Protein AF-A0AAQ3TLQ9-F1 (afdb_monomer_lite)

Structure (mmCIF, N/CA/C/O backbone):
data_AF-A0AAQ3TLQ9-F1
#
_entry.id   AF-A0AAQ3TLQ9-F1
#
loop_
_atom_site.group_PDB
_atom_site.id
_atom_site.type_symbol
_atom_site.label_atom_id
_atom_site.label_alt_id
_atom_site.label_comp_id
_atom_site.label_asym_id
_atom_site.label_entity_id
_atom_site.label_seq_id
_atom_site.pdbx_PDB_ins_code
_atom_site.Cartn_x
_atom_site.Cartn_y
_atom_site.Cartn_z
_atom_site.occupancy
_atom_site.B_iso_or_equiv
_atom_site.auth_seq_id
_atom_site.auth_comp_id
_atom_site.auth_asym_id
_atom_site.auth_atom_id
_atom_site.pdbx_PDB_model_num
ATOM 1 N N . MET A 1 1 ? 25.728 -47.503 -16.239 1.00 56.81 1 MET A N 1
ATOM 2 C CA . MET A 1 1 ? 24.481 -46.850 -16.690 1.00 56.81 1 MET A CA 1
ATOM 3 C C . MET A 1 1 ? 24.543 -45.416 -16.211 1.00 56.81 1 MET A C 1
ATOM 5 O O . MET A 1 1 ? 24.644 -45.229 -15.009 1.00 56.81 1 MET A O 1
ATOM 9 N N . MET A 1 2 ? 24.589 -44.445 -17.122 1.00 70.19 2 MET A N 1
ATOM 10 C CA . MET A 1 2 ? 24.531 -43.025 -16.762 1.00 70.19 2 MET A CA 1
ATOM 11 C C . MET A 1 2 ? 23.139 -42.485 -17.089 1.00 70.19 2 MET A C 1
ATOM 13 O O . MET A 1 2 ? 22.546 -42.886 -18.095 1.00 70.19 2 MET A O 1
ATOM 17 N N . THR A 1 3 ? 22.637 -41.624 -16.214 1.00 77.94 3 THR A N 1
ATOM 18 C CA . THR A 1 3 ? 21.504 -40.728 -16.452 1.00 77.94 3 THR A CA 1
ATOM 19 C C . THR A 1 3 ? 22.034 -39.425 -17.019 1.00 77.94 3 THR A C 1
ATOM 21 O O . THR A 1 3 ? 23.041 -38.913 -16.530 1.00 77.94 3 THR A O 1
ATOM 24 N N . CYS A 1 4 ? 21.368 -38.889 -18.030 1.00 82.44 4 CYS A N 1
ATOM 25 C CA . CYS A 1 4 ? 21.666 -37.562 -18.536 1.00 82.44 4 CYS A CA 1
ATOM 26 C C . CYS A 1 4 ? 21.271 -36.513 -17.491 1.00 82.44 4 CYS A C 1
ATOM 28 O O . CYS A 1 4 ? 20.144 -36.535 -17.003 1.00 82.44 4 CYS A O 1
ATOM 30 N N . GLU A 1 5 ? 22.176 -35.598 -17.145 1.00 80.38 5 GLU A N 1
ATOM 31 C CA . GLU A 1 5 ? 21.879 -34.531 -16.177 1.00 80.38 5 GLU A CA 1
ATOM 32 C C . GLU A 1 5 ? 20.994 -33.428 -16.776 1.00 80.38 5 GLU A C 1
ATOM 34 O O . GLU A 1 5 ? 20.333 -32.713 -16.031 1.00 80.38 5 GLU A O 1
ATOM 39 N N . GLU A 1 6 ? 20.951 -33.313 -18.107 1.00 78.56 6 GLU A N 1
ATOM 40 C CA . GLU A 1 6 ? 20.125 -32.322 -18.808 1.00 78.56 6 GLU A CA 1
ATOM 41 C C . GLU A 1 6 ? 18.659 -32.764 -18.887 1.00 78.56 6 GLU A C 1
ATOM 43 O O . GLU A 1 6 ? 17.783 -32.057 -18.397 1.00 78.56 6 GLU A O 1
ATOM 48 N N . CYS A 1 7 ? 18.389 -3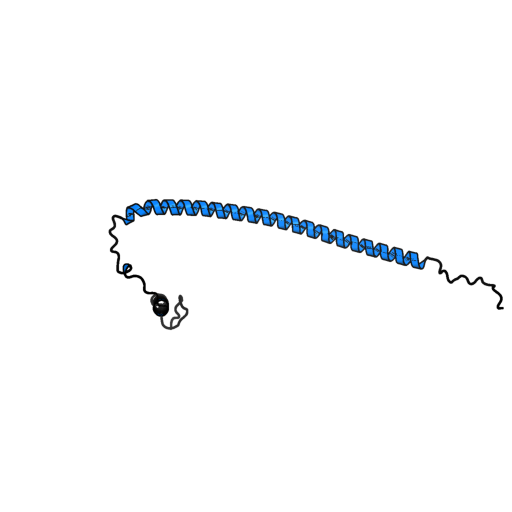3.964 -19.419 1.00 83.44 7 CYS A N 1
ATOM 49 C CA . CYS A 1 7 ? 17.013 -34.438 -19.623 1.00 83.44 7 CYS A CA 1
ATOM 50 C C . CYS A 1 7 ? 16.535 -35.512 -18.627 1.00 83.44 7 CYS A C 1
ATOM 52 O O . CYS A 1 7 ? 15.379 -35.926 -18.683 1.00 83.44 7 CYS A O 1
ATOM 54 N N . GLY A 1 8 ? 17.400 -36.006 -17.736 1.00 80.44 8 GLY A N 1
ATOM 55 C CA . GLY A 1 8 ? 17.059 -37.018 -16.724 1.00 80.44 8 GLY A CA 1
ATOM 56 C C . GLY A 1 8 ? 16.916 -38.457 -17.243 1.00 80.44 8 GLY A C 1
ATOM 57 O O . GLY A 1 8 ? 16.690 -39.376 -16.456 1.00 80.44 8 GLY A O 1
ATOM 58 N N . GLU A 1 9 ? 17.062 -38.683 -18.550 1.00 81.06 9 GLU A N 1
ATOM 59 C CA . GLU A 1 9 ? 16.861 -39.990 -19.185 1.00 81.06 9 GLU A CA 1
ATOM 60 C C . GLU A 1 9 ? 18.096 -40.899 -19.080 1.00 81.06 9 GLU A C 1
ATOM 62 O O . GLU A 1 9 ? 19.248 -40.459 -19.125 1.00 81.06 9 GLU A O 1
ATOM 67 N N . TYR A 1 10 ? 17.863 -42.209 -18.978 1.00 80.25 10 TYR A N 1
ATOM 68 C CA . TYR A 1 10 ? 18.932 -43.207 -18.902 1.00 80.25 10 TYR A CA 1
ATOM 69 C C . TYR A 1 10 ? 19.528 -43.533 -20.281 1.00 80.25 10 TYR A C 1
ATOM 71 O O . TYR A 1 10 ? 18.825 -43.633 -21.284 1.00 80.25 10 TYR A O 1
ATOM 79 N N . GLY A 1 11 ? 20.837 -43.805 -20.315 1.00 79.25 11 GLY A N 1
ATOM 80 C CA . GLY A 1 11 ? 21.501 -44.433 -21.467 1.00 79.25 11 GLY A CA 1
ATOM 81 C C . GLY A 1 11 ? 22.344 -43.506 -22.344 1.00 79.25 11 GLY A C 1
ATOM 82 O O . GLY A 1 11 ? 22.922 -43.978 -23.321 1.00 79.25 11 GLY A O 1
ATOM 83 N N . HIS A 1 12 ? 22.474 -42.227 -21.991 1.00 81.00 12 HIS A N 1
ATOM 84 C CA . HIS A 1 12 ? 23.362 -41.274 -22.660 1.00 81.00 12 HIS A CA 1
ATOM 85 C C . HIS A 1 12 ? 23.914 -40.237 -21.665 1.00 81.00 12 HIS A C 1
ATOM 87 O O . HIS A 1 12 ? 23.397 -40.094 -20.560 1.00 81.00 12 HIS A O 1
ATOM 93 N N . SER A 1 13 ? 24.996 -39.554 -22.038 1.00 80.38 13 SER A N 1
ATOM 94 C CA . SER A 1 13 ? 25.588 -38.448 -21.272 1.00 80.38 13 SER A CA 1
ATOM 95 C C . SER A 1 13 ? 25.039 -37.100 -21.745 1.00 80.38 13 SER A C 1
ATOM 97 O O . SER A 1 13 ? 24.517 -37.014 -22.855 1.00 80.38 13 SER A O 1
ATOM 99 N N . SER A 1 14 ? 25.203 -36.044 -20.944 1.00 74.44 14 SER A N 1
ATOM 100 C CA . SER A 1 14 ? 24.775 -34.673 -21.274 1.00 74.44 14 SER A CA 1
ATOM 101 C C . SER A 1 14 ? 25.308 -34.194 -22.635 1.00 74.44 14 SER A C 1
ATOM 103 O O . SER A 1 14 ? 24.541 -33.758 -23.477 1.00 74.44 14 SER A O 1
ATOM 105 N N . GLU A 1 15 ? 26.579 -34.467 -22.958 1.00 74.75 15 GLU A N 1
ATOM 106 C CA . GLU A 1 15 ? 27.172 -34.133 -24.272 1.00 74.75 15 GLU A CA 1
ATOM 107 C C . GLU A 1 15 ? 26.504 -34.811 -25.485 1.00 74.75 15 GLU A C 1
ATOM 109 O O . GLU A 1 15 ? 26.748 -34.430 -26.629 1.00 74.75 15 GLU A O 1
ATOM 114 N N . ARG A 1 16 ? 25.711 -35.865 -25.266 1.00 72.25 16 ARG A N 1
ATOM 115 C CA . ARG A 1 16 ? 24.959 -36.574 -26.313 1.00 72.25 16 ARG A CA 1
ATOM 116 C C . ARG A 1 16 ? 23.463 -36.586 -26.01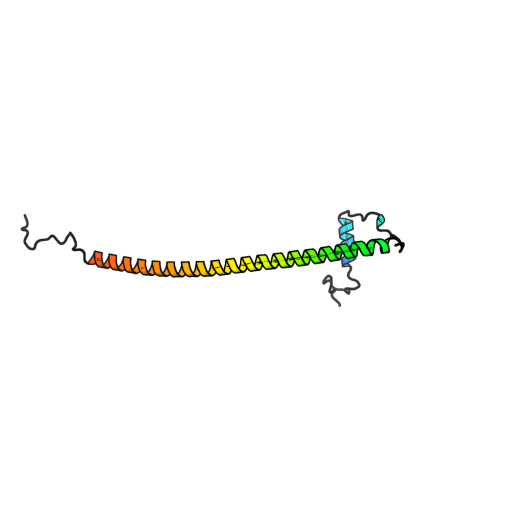5 1.00 72.25 16 ARG A C 1
ATOM 118 O O . ARG A 1 16 ? 22.766 -37.504 -26.453 1.00 72.25 16 ARG A O 1
ATOM 125 N N . CYS A 1 17 ? 22.982 -35.605 -25.253 1.00 78.56 17 CYS A N 1
ATOM 126 C CA . CYS A 1 17 ? 21.569 -35.448 -24.961 1.00 78.56 17 CYS A CA 1
ATOM 127 C C . CYS A 1 17 ? 20.792 -35.210 -26.265 1.00 78.56 17 CYS A C 1
ATOM 129 O O . CYS A 1 17 ? 21.046 -34.234 -26.969 1.00 78.56 17 CYS A O 1
ATOM 131 N N . PRO A 1 18 ? 19.835 -36.079 -26.638 1.00 76.12 18 PRO A N 1
ATOM 132 C CA . PRO A 1 18 ? 19.059 -35.904 -27.858 1.00 76.12 18 PRO A CA 1
ATOM 133 C C . PRO A 1 18 ? 17.954 -34.847 -27.694 1.00 76.12 18 PRO A C 1
ATOM 135 O O . PRO A 1 18 ? 17.068 -34.769 -28.539 1.00 76.12 18 PRO A O 1
ATOM 138 N N . GLU A 1 19 ? 17.947 -34.068 -26.611 1.00 75.62 19 GLU A N 1
ATOM 139 C CA . GLU A 1 19 ? 16.908 -33.083 -26.306 1.00 75.62 19 GLU A CA 1
ATOM 140 C C . GLU A 1 19 ? 16.825 -31.972 -27.359 1.00 75.62 19 GLU A C 1
ATOM 142 O O . GLU A 1 19 ? 15.728 -31.671 -27.824 1.00 75.62 19 GLU A O 1
ATOM 147 N N . GLU A 1 20 ? 17.958 -31.468 -27.860 1.00 66.06 20 GLU A N 1
ATOM 148 C CA . GLU A 1 20 ? 17.968 -30.532 -28.997 1.00 66.06 20 GLU A CA 1
ATOM 149 C C . GLU A 1 20 ? 17.376 -31.164 -30.266 1.00 66.06 20 GLU A C 1
ATOM 151 O O . GLU A 1 20 ? 16.595 -30.536 -30.984 1.00 66.06 20 GLU A O 1
ATOM 156 N N . ALA A 1 21 ? 17.677 -32.441 -30.527 1.00 68.12 21 ALA A N 1
ATOM 157 C CA . ALA A 1 21 ? 17.099 -33.168 -31.656 1.00 68.12 21 ALA A CA 1
ATOM 158 C C . ALA A 1 21 ? 15.584 -33.386 -31.482 1.00 68.12 21 ALA A C 1
ATOM 160 O O . ALA A 1 21 ? 14.835 -33.275 -32.453 1.00 68.12 21 ALA A O 1
ATOM 161 N N . LYS A 1 22 ? 15.114 -33.637 -30.252 1.00 70.56 22 LYS A N 1
ATOM 162 C CA . LYS A 1 22 ? 13.686 -33.741 -29.911 1.00 70.56 22 LYS A CA 1
ATOM 163 C C . LYS A 1 22 ? 12.970 -32.395 -30.044 1.00 70.56 22 LYS A C 1
ATOM 165 O O . LYS A 1 22 ? 11.854 -32.367 -30.556 1.00 70.56 22 LYS A O 1
ATOM 170 N N . ALA A 1 23 ? 13.601 -31.291 -29.642 1.00 68.19 23 ALA A N 1
ATOM 171 C CA . ALA A 1 23 ? 13.054 -29.942 -29.786 1.00 68.19 23 ALA A CA 1
ATOM 172 C C . ALA A 1 23 ? 12.885 -29.557 -31.266 1.00 68.19 23 ALA A C 1
ATOM 174 O O . ALA A 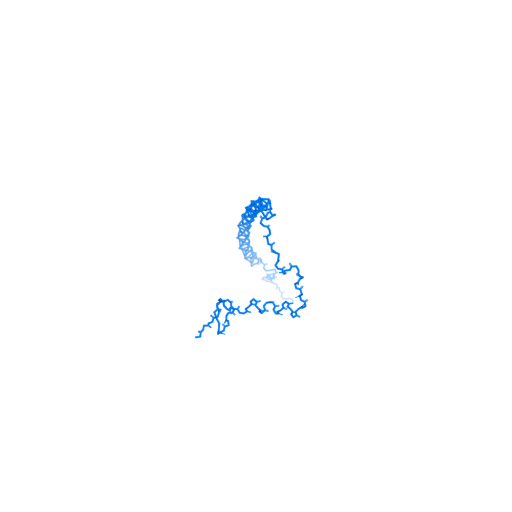1 23 ? 11.844 -29.029 -31.664 1.00 68.19 23 ALA A O 1
ATOM 175 N N . LEU A 1 24 ? 13.868 -29.898 -32.106 1.00 65.25 24 LEU A N 1
ATOM 176 C CA . LEU A 1 24 ? 13.787 -29.715 -33.557 1.00 65.25 24 LEU A CA 1
ATOM 177 C C . LEU A 1 24 ? 12.735 -30.628 -34.212 1.00 65.25 24 LEU A C 1
ATOM 179 O O . LEU A 1 24 ? 12.076 -30.206 -35.163 1.00 65.25 24 LEU A O 1
ATOM 183 N N . ASP A 1 25 ? 12.546 -31.853 -33.712 1.00 68.44 25 ASP A N 1
ATOM 184 C CA . ASP A 1 25 ? 11.491 -32.765 -34.181 1.00 68.44 25 ASP A CA 1
ATOM 185 C C . ASP A 1 25 ? 10.088 -32.262 -33.807 1.00 68.44 25 ASP A C 1
ATOM 187 O O . ASP A 1 25 ? 9.172 -32.331 -34.627 1.00 68.44 25 ASP A O 1
ATOM 191 N N . TYR A 1 26 ? 9.930 -31.673 -32.615 1.00 65.00 26 TYR A N 1
ATOM 192 C CA . TYR A 1 26 ? 8.705 -30.982 -32.200 1.00 65.00 26 TYR A CA 1
ATOM 193 C C . TYR A 1 26 ? 8.394 -29.804 -33.127 1.00 65.00 26 TYR A C 1
ATOM 195 O O . TYR A 1 26 ? 7.299 -29.727 -33.675 1.00 65.00 26 TYR A O 1
ATOM 203 N N . ALA A 1 27 ? 9.377 -28.936 -33.386 1.00 65.38 27 ALA A N 1
ATOM 204 C CA . ALA A 1 27 ? 9.213 -27.817 -34.312 1.00 65.38 27 ALA A CA 1
ATOM 205 C C . ALA A 1 27 ? 8.823 -28.297 -35.724 1.00 65.38 27 ALA A C 1
ATOM 207 O O . ALA A 1 27 ? 7.935 -27.730 -36.358 1.00 65.38 27 ALA A O 1
ATOM 208 N N . ARG A 1 28 ? 9.422 -29.396 -36.198 1.00 66.38 28 ARG A N 1
ATOM 209 C CA . ARG A 1 28 ? 9.098 -29.994 -37.500 1.00 66.38 28 ARG A CA 1
ATOM 210 C C . ARG A 1 28 ? 7.685 -30.595 -37.545 1.00 66.38 28 ARG A C 1
ATOM 212 O O . ARG A 1 28 ? 7.013 -30.442 -38.564 1.00 66.38 28 ARG A O 1
ATOM 219 N N . LYS A 1 29 ? 7.235 -31.275 -36.483 1.00 69.75 29 LYS A N 1
ATOM 220 C CA . LYS A 1 29 ? 5.878 -31.851 -36.375 1.00 69.75 29 LYS A CA 1
ATOM 221 C C . LYS A 1 29 ? 4.789 -30.783 -36.307 1.00 69.75 29 LYS A C 1
ATOM 223 O O . LYS A 1 29 ? 3.749 -30.960 -36.930 1.00 69.75 29 LYS A O 1
ATOM 228 N N . GLU A 1 30 ? 5.069 -29.662 -35.650 1.00 68.56 30 GLU A N 1
ATOM 229 C CA . GLU A 1 30 ? 4.188 -28.487 -35.584 1.00 68.56 30 GLU A CA 1
ATOM 230 C C . GLU A 1 30 ? 4.221 -27.632 -36.872 1.00 68.56 30 GLU A C 1
ATOM 232 O O . GLU A 1 30 ? 3.704 -26.517 -36.912 1.00 68.56 30 GLU A O 1
ATOM 237 N N . GLY A 1 31 ? 4.834 -28.133 -37.953 1.00 61.75 31 GLY A N 1
ATOM 238 C CA . GLY A 1 31 ? 4.850 -27.465 -39.257 1.00 61.75 31 GLY A CA 1
ATOM 239 C C . GLY A 1 31 ? 5.764 -26.239 -39.329 1.00 61.75 31 GLY A C 1
ATOM 240 O O . GLY A 1 31 ? 5.680 -25.469 -40.288 1.00 61.75 31 GLY A O 1
ATOM 241 N N . TRP A 1 32 ? 6.658 -26.048 -38.355 1.00 61.66 32 TRP A N 1
ATOM 242 C CA . TRP A 1 32 ? 7.640 -24.974 -38.398 1.00 61.66 32 TRP A CA 1
ATOM 243 C C . TRP A 1 32 ? 8.768 -25.335 -39.369 1.00 61.66 32 TRP A C 1
ATOM 245 O O . TRP A 1 32 ? 9.634 -26.169 -39.095 1.00 61.66 32 TRP A O 1
ATOM 255 N N . ILE A 1 33 ? 8.749 -24.698 -40.539 1.00 61.09 33 ILE A N 1
ATOM 256 C CA . ILE A 1 33 ? 9.835 -24.757 -41.516 1.00 61.09 33 ILE A CA 1
ATOM 257 C C . ILE A 1 33 ? 10.747 -23.556 -41.235 1.00 61.09 33 ILE A C 1
ATOM 259 O O . ILE A 1 33 ? 10.328 -22.424 -41.498 1.00 61.09 33 ILE A O 1
ATOM 263 N N . PRO A 1 34 ? 11.979 -23.746 -40.724 1.00 53.97 34 PRO A N 1
ATOM 264 C CA . PRO A 1 34 ? 12.927 -22.646 -40.641 1.00 53.97 34 PRO A CA 1
ATOM 265 C C . PRO A 1 34 ? 13.164 -22.111 -42.059 1.00 53.97 34 PRO A C 1
ATOM 267 O O . PRO A 1 34 ? 13.462 -22.896 -42.967 1.00 53.97 34 PRO A O 1
ATOM 270 N N . PRO A 1 35 ? 13.016 -20.800 -42.294 1.00 56.34 35 PRO A N 1
ATOM 271 C CA . PRO A 1 35 ? 13.156 -20.245 -43.628 1.00 56.34 35 PRO A CA 1
ATOM 272 C C . PRO A 1 35 ? 14.590 -20.482 -44.156 1.00 56.34 35 PRO A C 1
ATOM 274 O O . PRO A 1 35 ? 15.567 -20.513 -43.406 1.00 56.34 35 PRO A O 1
ATOM 277 N N . SER A 1 36 ? 14.720 -20.735 -45.464 1.00 54.50 36 SER A N 1
ATOM 278 C CA . SER A 1 36 ? 15.932 -21.260 -46.138 1.00 54.50 36 SER A CA 1
ATOM 279 C C . SER A 1 36 ? 17.228 -20.448 -45.923 1.00 54.50 36 SER A C 1
ATOM 281 O O . SER A 1 36 ? 18.319 -20.901 -46.271 1.00 54.50 36 SER A O 1
ATOM 283 N N . ASN A 1 37 ? 17.123 -19.254 -45.357 1.00 55.59 37 ASN A N 1
ATOM 284 C CA . ASN A 1 37 ? 18.187 -18.312 -45.023 1.00 55.59 37 ASN A CA 1
ATOM 285 C C . ASN A 1 37 ? 19.070 -18.731 -43.829 1.00 55.59 37 ASN A C 1
ATOM 287 O O . ASN A 1 37 ? 20.052 -18.044 -43.554 1.00 55.59 37 ASN A O 1
ATOM 291 N N . TYR A 1 38 ? 18.789 -19.861 -43.168 1.00 52.22 38 TYR A N 1
ATOM 292 C CA . TYR A 1 38 ? 19.692 -20.462 -42.172 1.00 52.22 38 TYR A CA 1
ATOM 293 C C . TYR A 1 38 ? 20.746 -21.416 -42.766 1.00 52.22 38 TYR A C 1
ATOM 295 O O . TYR A 1 38 ? 21.606 -21.908 -42.032 1.00 52.22 38 TYR A O 1
ATOM 303 N N . ARG A 1 39 ? 20.759 -21.662 -44.089 1.00 50.34 39 ARG A N 1
ATOM 304 C CA . ARG A 1 39 ? 21.950 -22.243 -44.735 1.00 50.34 39 ARG A CA 1
ATOM 305 C C . ARG A 1 39 ? 23.068 -21.202 -44.723 1.00 50.34 39 ARG A C 1
ATOM 307 O O . ARG A 1 39 ? 23.070 -20.312 -45.562 1.00 50.34 39 ARG A O 1
ATOM 314 N N . GLN A 1 40 ? 23.978 -21.338 -43.756 1.00 55.25 40 GLN A N 1
ATOM 315 C CA . GLN A 1 40 ? 25.315 -20.733 -43.702 1.00 55.25 40 GLN A CA 1
ATOM 316 C C . GLN A 1 40 ? 25.429 -19.371 -44.406 1.00 55.25 40 GLN A C 1
ATOM 318 O O . GLN A 1 40 ? 25.910 -19.269 -45.534 1.00 55.25 40 GLN A O 1
ATOM 323 N N . GLN A 1 41 ? 25.067 -18.299 -43.700 1.00 47.03 41 GLN A N 1
ATOM 324 C CA . GLN A 1 41 ? 25.656 -17.001 -44.009 1.00 47.03 41 GLN A CA 1
ATOM 325 C C . GLN A 1 41 ? 27.144 -17.089 -43.661 1.00 47.03 41 GLN A C 1
ATOM 327 O O . GLN A 1 41 ? 27.526 -17.119 -42.491 1.00 47.03 41 GLN A O 1
ATOM 332 N N . GLN A 1 42 ? 27.989 -17.194 -44.685 1.00 51.56 42 GLN A N 1
ATOM 333 C CA . GLN A 1 42 ? 29.418 -16.945 -44.548 1.00 51.56 42 GLN A CA 1
ATOM 334 C C . GLN A 1 42 ? 29.583 -15.509 -44.037 1.00 51.56 42 GLN A C 1
ATOM 336 O O . GLN A 1 42 ? 29.331 -14.550 -44.764 1.00 51.56 42 GLN A O 1
ATOM 341 N N . PHE A 1 43 ? 29.959 -15.361 -42.767 1.00 45.66 43 PHE A N 1
ATOM 342 C CA . PHE A 1 43 ? 30.286 -14.071 -42.171 1.00 45.66 43 PHE A CA 1
ATOM 343 C C . PHE A 1 43 ? 31.478 -13.460 -42.918 1.00 45.66 43 PHE A C 1
ATOM 345 O O . PHE A 1 43 ? 32.626 -13.856 -42.717 1.00 45.66 43 PHE A O 1
ATOM 352 N N . THR A 1 44 ? 31.230 -12.469 -43.770 1.00 50.81 44 THR A N 1
ATOM 353 C CA . THR A 1 44 ? 32.278 -11.561 -44.233 1.00 50.81 44 THR A CA 1
ATOM 354 C C . THR A 1 44 ? 32.613 -10.613 -43.082 1.00 50.81 44 THR A C 1
ATOM 356 O O . THR A 1 44 ? 31.813 -9.773 -42.676 1.00 50.81 44 THR A O 1
ATOM 359 N N . ALA A 1 45 ? 33.818 -10.760 -42.526 1.00 49.78 45 ALA A N 1
ATOM 360 C CA . ALA A 1 45 ? 34.291 -10.074 -41.318 1.00 49.78 45 ALA A CA 1
ATOM 361 C C . ALA A 1 45 ? 34.270 -8.524 -41.373 1.00 49.78 45 ALA A C 1
ATOM 363 O O . ALA A 1 45 ? 34.502 -7.877 -40.358 1.00 49.78 45 ALA A O 1
ATOM 364 N N . GLY A 1 46 ? 33.972 -7.910 -42.525 1.00 48.09 46 GLY A N 1
ATOM 365 C CA . GLY A 1 46 ? 33.955 -6.455 -42.705 1.00 48.09 46 GLY A CA 1
ATOM 366 C C . GLY A 1 46 ? 32.697 -5.734 -42.198 1.00 48.09 46 GLY A C 1
ATOM 367 O O . GLY A 1 46 ? 32.812 -4.604 -41.729 1.00 48.09 46 GLY A O 1
ATOM 368 N N . SER A 1 47 ? 31.506 -6.352 -42.245 1.00 53.62 47 SER A N 1
ATOM 369 C CA . SER A 1 47 ? 30.247 -5.685 -41.837 1.00 53.62 47 SER A CA 1
ATOM 370 C C . SER A 1 47 ? 29.890 -5.897 -40.361 1.00 53.62 47 SER A C 1
ATOM 372 O O . SER A 1 47 ? 29.220 -5.064 -39.750 1.00 53.62 47 SER A O 1
ATOM 374 N N . ALA A 1 48 ? 30.379 -6.985 -39.758 1.00 54.06 48 ALA A N 1
ATOM 375 C CA . ALA A 1 48 ? 30.138 -7.296 -38.353 1.00 54.06 48 ALA A CA 1
ATOM 376 C C . ALA A 1 48 ? 30.850 -6.306 -37.416 1.00 54.06 48 ALA A C 1
ATOM 378 O O . ALA A 1 48 ? 30.277 -5.889 -36.416 1.00 54.06 48 ALA A O 1
ATOM 379 N N . ILE A 1 49 ? 32.066 -5.862 -37.757 1.00 54.53 49 ILE A N 1
ATOM 380 C CA . ILE A 1 49 ? 32.873 -4.990 -36.885 1.00 54.53 49 ILE A CA 1
ATOM 381 C C . ILE A 1 49 ? 32.244 -3.593 -36.734 1.00 54.53 49 ILE A C 1
ATOM 383 O O . ILE A 1 49 ? 32.285 -3.026 -35.642 1.00 54.53 49 ILE A O 1
ATOM 387 N N . GLN A 1 50 ? 31.600 -3.055 -37.778 1.00 57.84 50 GLN A N 1
ATOM 388 C CA . GLN A 1 50 ? 30.993 -1.717 -37.720 1.00 57.84 50 GLN A CA 1
ATOM 389 C C . GLN A 1 50 ? 29.755 -1.652 -36.810 1.00 57.84 50 GLN A C 1
ATOM 391 O O . GLN A 1 50 ? 29.510 -0.626 -36.182 1.00 57.84 50 GLN A O 1
ATOM 396 N N . ASN A 1 51 ? 29.016 -2.758 -36.671 1.00 60.59 51 ASN A N 1
ATOM 397 C CA . ASN A 1 51 ? 27.804 -2.822 -35.847 1.00 60.59 51 ASN A CA 1
ATOM 398 C C . ASN A 1 51 ? 28.072 -3.209 -34.381 1.00 60.59 51 ASN A C 1
ATOM 400 O O . ASN A 1 51 ? 27.207 -3.026 -33.527 1.00 60.59 51 ASN A O 1
ATOM 404 N N . VAL A 1 52 ? 29.272 -3.700 -34.052 1.00 66.56 52 VAL A N 1
ATOM 405 C CA . VAL A 1 52 ? 29.617 -4.121 -32.681 1.00 66.56 52 VAL A CA 1
ATOM 406 C C . VAL A 1 52 ? 29.728 -2.933 -31.719 1.00 66.56 52 VAL A C 1
ATOM 408 O O . VAL A 1 52 ? 29.343 -3.063 -30.558 1.00 66.56 52 VAL A O 1
ATOM 411 N N . ILE A 1 53 ? 30.226 -1.774 -32.166 1.00 73.69 53 ILE A N 1
ATOM 412 C CA . ILE A 1 53 ? 30.373 -0.592 -31.295 1.00 73.69 53 ILE A CA 1
ATOM 413 C C . ILE A 1 53 ? 29.002 0.019 -30.937 1.00 73.69 53 ILE A C 1
ATOM 415 O O . ILE A 1 53 ? 28.742 0.171 -29.741 1.00 73.69 53 ILE A O 1
ATOM 419 N N . PRO A 1 54 ? 28.089 0.300 -31.894 1.00 78.44 54 PRO A N 1
ATOM 420 C CA . PRO A 1 54 ? 26.752 0.811 -31.578 1.00 78.44 54 PRO A CA 1
ATOM 421 C C . PRO A 1 54 ? 25.941 -0.116 -30.663 1.00 78.44 54 PRO A C 1
ATOM 423 O O . PRO A 1 54 ? 25.326 0.359 -29.711 1.00 78.44 54 PRO A O 1
ATOM 426 N N . LEU A 1 55 ? 25.988 -1.436 -30.890 1.00 86.19 55 LEU A N 1
ATOM 427 C CA . LEU A 1 55 ? 25.278 -2.412 -30.051 1.00 86.19 55 LEU A CA 1
ATOM 428 C C . LEU A 1 55 ? 25.812 -2.448 -28.613 1.00 86.19 55 LEU A C 1
ATOM 430 O O . LEU A 1 55 ? 25.037 -2.575 -27.668 1.00 86.19 55 LEU A O 1
ATOM 434 N N . ARG A 1 56 ? 27.131 -2.308 -28.428 1.00 79.62 56 ARG A N 1
ATOM 435 C CA . ARG A 1 56 ? 27.737 -2.240 -27.088 1.00 79.62 56 ARG A CA 1
ATOM 436 C C . ARG A 1 56 ? 27.299 -0.997 -26.320 1.00 79.62 56 ARG A C 1
ATOM 438 O O . ARG A 1 56 ? 27.048 -1.103 -25.124 1.00 79.62 56 ARG A O 1
ATOM 445 N N . ILE A 1 57 ? 27.203 0.152 -26.992 1.00 83.69 57 ILE A N 1
ATOM 446 C CA . ILE A 1 57 ? 26.728 1.400 -26.375 1.00 83.69 57 ILE A CA 1
ATOM 447 C C . ILE A 1 57 ? 25.257 1.250 -25.973 1.00 83.69 57 ILE A C 1
ATOM 449 O O . ILE A 1 57 ? 24.928 1.455 -24.812 1.00 83.69 57 ILE A O 1
ATOM 453 N N . GLN A 1 58 ? 24.401 0.768 -26.880 1.00 90.94 58 GLN A N 1
ATOM 454 C CA . GLN A 1 58 ? 22.981 0.542 -26.587 1.00 90.94 58 GLN A CA 1
ATOM 455 C C . GLN A 1 58 ? 22.757 -0.430 -25.422 1.00 90.94 58 GLN A C 1
ATOM 457 O O . GLN A 1 58 ? 21.893 -0.193 -24.582 1.00 90.94 58 GLN A O 1
ATOM 462 N N . LEU A 1 59 ? 23.541 -1.511 -25.346 1.00 93.12 59 LEU A N 1
ATOM 463 C CA . LEU A 1 59 ? 23.456 -2.454 -24.232 1.00 93.12 59 LEU A CA 1
ATOM 464 C C . LEU A 1 59 ? 23.869 -1.801 -22.910 1.00 93.12 59 LEU A C 1
ATOM 466 O O . LEU A 1 59 ? 23.214 -2.019 -21.895 1.00 93.12 59 LEU A O 1
ATOM 470 N N . LYS A 1 60 ? 24.937 -0.998 -22.920 1.00 94.38 60 LYS A N 1
ATOM 471 C CA . LYS A 1 60 ? 25.391 -0.273 -21.734 1.00 94.38 60 LYS A CA 1
ATOM 472 C C . LYS A 1 60 ? 24.312 0.696 -21.240 1.00 94.38 60 LYS A C 1
ATOM 474 O O . LYS A 1 60 ? 23.952 0.629 -20.069 1.00 94.38 60 LYS A O 1
ATOM 479 N N . ASP A 1 61 ? 23.765 1.521 -22.129 1.00 94.94 61 ASP A N 1
ATOM 480 C CA . ASP A 1 61 ? 22.725 2.500 -21.788 1.00 94.94 61 ASP A CA 1
ATOM 481 C C . ASP A 1 61 ? 21.463 1.799 -21.259 1.00 94.94 61 ASP A C 1
ATOM 483 O O . ASP A 1 61 ? 20.882 2.204 -20.253 1.00 94.94 61 ASP A O 1
ATOM 487 N N . PHE A 1 62 ? 21.080 0.676 -21.877 1.00 96.06 62 PHE A N 1
ATOM 488 C CA . PHE A 1 62 ? 19.983 -0.161 -21.394 1.00 96.06 62 PHE A CA 1
ATOM 489 C C . PHE A 1 62 ? 20.243 -0.704 -19.983 1.00 96.06 62 PHE A C 1
ATOM 491 O O . PHE A 1 62 ? 19.356 -0.658 -19.131 1.00 96.06 62 PHE A O 1
ATOM 498 N N . MET A 1 63 ? 21.448 -1.214 -19.713 1.00 96.88 63 MET A N 1
ATOM 499 C CA . MET A 1 63 ? 21.811 -1.724 -18.388 1.00 96.88 63 MET A CA 1
ATOM 500 C C . MET A 1 63 ? 21.817 -0.617 -17.324 1.00 96.88 63 MET A C 1
ATOM 502 O O . MET A 1 63 ? 21.389 -0.865 -16.196 1.00 96.88 63 MET A O 1
ATOM 506 N N . GLU A 1 64 ? 22.263 0.593 -17.669 1.00 97.62 64 GLU A N 1
ATOM 507 C CA . GLU A 1 64 ? 22.244 1.753 -16.769 1.00 97.62 64 GLU A CA 1
ATOM 508 C C . GLU A 1 64 ? 20.809 2.190 -16.437 1.00 97.62 64 GLU A C 1
ATOM 510 O O . GLU A 1 64 ? 20.473 2.351 -15.258 1.00 97.62 64 GLU A O 1
ATOM 515 N N . GLU A 1 65 ? 19.926 2.292 -17.435 1.00 97.75 65 GLU A N 1
ATOM 516 C CA . GLU A 1 65 ? 18.511 2.604 -17.198 1.00 97.75 65 GLU A CA 1
ATOM 517 C C . GLU A 1 65 ? 17.805 1.497 -16.404 1.00 97.75 65 GLU A C 1
ATOM 519 O O . GLU A 1 65 ? 17.034 1.791 -15.490 1.00 97.75 65 GLU A O 1
ATOM 524 N N . GLN A 1 66 ? 18.124 0.222 -16.648 1.00 98.00 66 GLN A N 1
ATOM 525 C CA . GLN A 1 66 ? 17.584 -0.878 -15.844 1.00 98.00 66 GLN A CA 1
ATOM 526 C C . GLN A 1 66 ? 18.066 -0.839 -14.392 1.00 98.00 66 GLN A C 1
ATOM 528 O O . GLN A 1 66 ? 17.279 -1.082 -13.474 1.00 98.00 66 GLN A O 1
ATOM 533 N N . ALA A 1 67 ? 19.330 -0.484 -14.147 1.00 97.81 67 ALA A N 1
ATOM 534 C CA . ALA A 1 67 ? 19.844 -0.305 -12.792 1.00 97.81 67 ALA A CA 1
ATOM 535 C C . ALA A 1 67 ? 19.110 0.829 -12.058 1.00 97.81 67 ALA A C 1
ATOM 537 O O . ALA A 1 67 ? 18.764 0.691 -10.880 1.00 97.81 67 ALA A O 1
ATOM 538 N N . LYS A 1 68 ? 18.819 1.928 -12.762 1.00 98.25 68 LYS A N 1
ATOM 539 C CA . LYS A 1 68 ? 18.036 3.049 -12.236 1.00 98.25 68 LYS A CA 1
ATOM 540 C C . LYS A 1 68 ? 16.592 2.643 -11.932 1.00 98.25 68 LYS A C 1
ATOM 542 O O . LYS A 1 68 ? 16.133 2.874 -10.815 1.00 98.25 68 LYS A O 1
ATOM 547 N N . ILE A 1 69 ? 15.911 1.963 -12.858 1.00 98.06 69 ILE A N 1
ATOM 548 C CA . ILE A 1 69 ? 14.551 1.432 -12.653 1.00 98.06 69 ILE A CA 1
ATOM 549 C C . ILE A 1 69 ? 14.512 0.508 -11.434 1.00 98.06 69 ILE A C 1
ATOM 551 O O . ILE A 1 69 ? 13.609 0.620 -10.601 1.00 98.06 69 ILE A O 1
ATOM 555 N N . ASN A 1 70 ? 15.500 -0.377 -11.288 1.00 98.38 70 ASN A N 1
ATOM 556 C CA . ASN A 1 70 ? 15.573 -1.295 -10.157 1.00 98.38 70 ASN A CA 1
ATOM 557 C C . ASN A 1 70 ? 15.767 -0.548 -8.825 1.00 98.38 70 ASN A C 1
ATOM 559 O O . ASN A 1 70 ? 15.078 -0.825 -7.842 1.00 98.38 70 ASN A O 1
ATOM 563 N N . LYS A 1 71 ? 16.648 0.461 -8.797 1.00 98.38 71 LYS A N 1
ATOM 564 C CA . LYS A 1 71 ? 16.870 1.315 -7.619 1.00 98.38 71 LYS A CA 1
ATOM 565 C C . LYS A 1 71 ? 15.615 2.099 -7.220 1.00 98.38 71 LYS A C 1
ATOM 567 O O . LYS A 1 71 ? 15.287 2.175 -6.031 1.00 98.38 71 LYS A O 1
ATOM 572 N N . ASP A 1 72 ? 14.913 2.669 -8.194 1.00 98.31 72 ASP A N 1
ATOM 573 C CA . ASP A 1 72 ? 13.680 3.426 -7.969 1.00 98.31 72 ASP A CA 1
ATOM 574 C C . ASP A 1 72 ? 12.558 2.508 -7.471 1.00 98.31 72 ASP A C 1
ATOM 576 O O . ASP A 1 72 ? 11.839 2.846 -6.529 1.00 98.31 72 ASP A O 1
ATOM 580 N N . THR A 1 73 ? 12.451 1.313 -8.052 1.00 98.56 73 THR A N 1
ATOM 581 C CA . THR A 1 73 ? 11.504 0.271 -7.639 1.00 98.56 73 THR A CA 1
ATOM 582 C C . THR A 1 73 ? 11.755 -0.160 -6.197 1.00 98.56 73 THR A C 1
ATOM 584 O O . THR A 1 73 ? 10.835 -0.128 -5.381 1.00 98.56 73 THR A O 1
ATOM 587 N N . HIS A 1 74 ? 13.006 -0.465 -5.840 1.00 98.62 74 HIS A N 1
ATOM 588 C CA . HIS A 1 74 ? 13.383 -0.817 -4.471 1.00 98.62 74 HIS A CA 1
ATOM 589 C C . HIS A 1 74 ? 13.041 0.301 -3.473 1.00 98.62 74 HIS A C 1
ATOM 591 O O . HIS A 1 74 ? 12.506 0.046 -2.394 1.00 98.62 74 HIS A O 1
ATOM 597 N N . SER A 1 75 ? 13.293 1.558 -3.849 1.00 98.62 75 SER A N 1
ATOM 598 C CA . SER A 1 75 ? 12.999 2.717 -2.999 1.00 98.62 75 SER A CA 1
ATOM 599 C C . SER A 1 75 ? 11.492 2.910 -2.780 1.00 98.62 75 SER A C 1
ATOM 601 O O . SER A 1 75 ? 11.074 3.235 -1.668 1.00 98.62 75 SER A O 1
ATOM 603 N N . LYS A 1 76 ? 10.661 2.661 -3.806 1.00 98.50 76 LYS A N 1
ATOM 604 C CA . LYS A 1 76 ? 9.192 2.657 -3.686 1.00 98.50 76 LYS A CA 1
ATOM 605 C C . LYS A 1 76 ? 8.700 1.538 -2.768 1.00 98.50 76 LYS A C 1
ATOM 607 O O . LYS A 1 76 ? 7.876 1.814 -1.902 1.00 98.50 76 LYS A O 1
ATOM 612 N N . PHE A 1 77 ? 9.230 0.321 -2.902 1.00 98.75 77 PHE A N 1
ATOM 613 C CA . PHE A 1 77 ? 8.887 -0.788 -2.004 1.00 98.75 77 PHE A CA 1
ATOM 614 C C . PHE A 1 77 ? 9.248 -0.478 -0.551 1.00 98.75 77 PHE A C 1
ATOM 616 O O . PHE A 1 77 ? 8.401 -0.610 0.322 1.00 98.75 77 PHE A O 1
ATOM 623 N N . LYS A 1 78 ? 10.433 0.082 -0.299 1.00 98.62 78 LYS A N 1
ATOM 624 C CA . LYS A 1 78 ? 10.828 0.514 1.049 1.00 98.62 78 LYS A CA 1
ATOM 625 C C . LYS A 1 78 ? 9.890 1.574 1.641 1.00 98.62 78 LYS A C 1
ATOM 627 O O . LYS A 1 78 ? 9.638 1.588 2.844 1.00 98.62 78 LYS A O 1
ATOM 632 N N . ALA A 1 79 ? 9.383 2.491 0.815 1.00 98.69 79 ALA A N 1
ATOM 633 C CA . ALA A 1 79 ? 8.387 3.464 1.257 1.00 98.69 79 ALA A CA 1
ATOM 634 C C . ALA A 1 79 ? 7.042 2.795 1.593 1.00 98.69 79 ALA A C 1
ATOM 636 O O . ALA A 1 79 ? 6.420 3.171 2.585 1.00 98.69 79 ALA A O 1
ATOM 637 N N . VAL A 1 80 ? 6.621 1.797 0.806 1.00 98.69 80 VAL A N 1
ATOM 638 C CA . VAL A 1 80 ? 5.426 0.983 1.083 1.00 98.69 80 VAL A CA 1
ATOM 639 C C . VAL A 1 80 ? 5.585 0.204 2.389 1.00 98.69 80 VAL A C 1
ATOM 641 O O . VAL A 1 80 ? 4.685 0.274 3.221 1.00 98.69 80 VAL A O 1
ATOM 644 N N . ASP A 1 81 ? 6.732 -0.436 2.625 1.00 98.75 81 ASP A N 1
ATOM 645 C CA . ASP A 1 81 ? 7.013 -1.163 3.872 1.00 98.75 81 ASP A CA 1
ATOM 646 C C . ASP A 1 81 ? 6.848 -0.255 5.095 1.00 98.75 81 ASP A C 1
ATOM 648 O O . ASP A 1 81 ? 6.136 -0.591 6.038 1.00 98.75 81 ASP A O 1
ATOM 652 N N . LYS A 1 82 ? 7.392 0.965 5.041 1.00 98.62 82 LYS A N 1
ATOM 653 C CA . LYS A 1 82 ? 7.241 1.950 6.121 1.00 98.62 82 LYS A CA 1
ATOM 654 C C . LYS A 1 82 ? 5.780 2.355 6.365 1.00 98.62 82 LYS A C 1
ATOM 656 O O . LYS A 1 82 ? 5.385 2.630 7.499 1.00 98.62 82 LYS A O 1
ATOM 661 N N . VAL A 1 83 ? 4.969 2.438 5.308 1.00 98.62 83 VAL A N 1
ATOM 662 C CA . VAL A 1 83 ? 3.527 2.705 5.439 1.00 98.62 83 VAL A CA 1
ATOM 663 C C . VAL A 1 83 ? 2.824 1.516 6.091 1.00 98.62 83 VAL A C 1
ATOM 665 O O . VAL A 1 83 ? 1.994 1.733 6.973 1.00 98.62 83 VAL A O 1
ATOM 668 N N . LEU A 1 84 ? 3.177 0.284 5.716 1.00 98.81 84 LEU A N 1
ATOM 669 C CA . LEU A 1 84 ? 2.627 -0.932 6.319 1.00 98.81 84 LEU A CA 1
ATOM 670 C C . LEU A 1 84 ? 2.978 -1.039 7.807 1.00 98.81 84 LEU A C 1
ATOM 672 O O . LEU A 1 84 ? 2.082 -1.272 8.612 1.00 98.81 84 LEU A O 1
ATOM 676 N N . GLU A 1 85 ? 4.225 -0.760 8.192 1.00 98.62 85 GLU A N 1
ATOM 677 C CA . GLU A 1 85 ? 4.644 -0.689 9.602 1.00 98.62 85 GLU A CA 1
ATOM 678 C C . GLU A 1 85 ? 3.838 0.360 10.387 1.00 98.62 85 GLU A C 1
ATOM 680 O O . GLU A 1 85 ? 3.405 0.128 11.517 1.00 98.62 85 GLU A O 1
ATOM 685 N N . SER A 1 86 ? 3.577 1.527 9.784 1.00 98.56 86 SER A N 1
ATOM 686 C CA . SER A 1 86 ? 2.750 2.557 10.422 1.00 98.56 86 SER A CA 1
ATOM 687 C C . SER A 1 86 ? 1.289 2.125 10.578 1.00 98.56 86 SER A C 1
ATOM 689 O O . SER A 1 86 ? 0.663 2.460 11.588 1.00 98.56 86 SER A O 1
ATOM 691 N N . ILE A 1 87 ? 0.735 1.417 9.590 1.00 98.69 87 ILE A N 1
ATOM 692 C CA . ILE A 1 87 ? -0.625 0.869 9.645 1.00 98.69 87 ILE A CA 1
ATOM 693 C C . ILE A 1 87 ? -0.718 -0.191 10.744 1.00 98.69 87 ILE A C 1
ATOM 695 O O . ILE A 1 87 ? -1.647 -0.126 11.545 1.00 98.69 87 ILE A O 1
ATOM 699 N N . ASP A 1 88 ? 0.252 -1.099 10.831 1.00 98.56 88 ASP A N 1
ATOM 700 C CA . ASP A 1 88 ? 0.316 -2.135 11.865 1.00 98.56 88 ASP A CA 1
ATOM 701 C C . ASP A 1 88 ? 0.315 -1.534 13.284 1.00 98.56 88 ASP A C 1
ATOM 703 O O . ASP A 1 88 ? -0.516 -1.888 14.127 1.00 98.56 88 ASP A O 1
ATOM 707 N N . GLY A 1 89 ? 1.141 -0.508 13.520 1.00 98.56 89 GLY A N 1
ATOM 708 C CA . GLY A 1 89 ? 1.161 0.211 14.798 1.00 98.56 89 GLY A CA 1
ATOM 709 C C . GLY A 1 89 ? -0.176 0.888 15.142 1.00 98.56 89 GLY A C 1
ATOM 710 O O . GLY A 1 89 ? -0.634 0.845 16.292 1.00 98.56 89 GLY A O 1
ATOM 711 N N . LYS A 1 90 ? -0.853 1.484 14.150 1.00 98.50 90 LYS A N 1
ATOM 712 C CA . LYS A 1 90 ? -2.192 2.072 14.336 1.00 98.50 90 LYS A CA 1
ATOM 713 C C . LYS A 1 90 ? -3.253 1.009 14.612 1.00 98.50 90 LYS A C 1
ATOM 715 O O . LYS A 1 90 ? -4.074 1.218 15.501 1.00 98.50 90 LYS A O 1
ATOM 720 N N . ILE A 1 91 ? -3.232 -0.120 13.903 1.00 98.56 91 ILE A N 1
ATOM 721 C CA . ILE A 1 91 ? -4.150 -1.246 14.129 1.00 98.56 91 ILE A CA 1
ATOM 722 C C . ILE A 1 91 ? -3.972 -1.798 15.542 1.00 98.56 91 ILE A C 1
ATOM 724 O O . ILE A 1 91 ? -4.961 -1.986 16.248 1.00 98.56 91 ILE A O 1
ATOM 728 N N . THR A 1 92 ? -2.729 -1.971 15.990 1.00 98.38 92 THR A N 1
ATOM 729 C CA . THR A 1 92 ? -2.423 -2.413 17.356 1.00 98.38 92 THR A CA 1
ATOM 730 C C . THR A 1 92 ? -2.982 -1.437 18.398 1.00 98.38 92 THR A C 1
ATOM 732 O O . THR A 1 92 ? -3.619 -1.855 19.365 1.00 98.38 92 THR A O 1
ATOM 735 N N . THR A 1 93 ? -2.827 -0.129 18.170 1.00 98.56 93 THR A N 1
ATOM 736 C CA . THR A 1 93 ? -3.362 0.926 19.054 1.00 98.56 93 THR A CA 1
ATOM 737 C C . THR A 1 93 ? -4.896 0.950 19.081 1.00 98.56 93 THR A C 1
ATOM 739 O O . THR A 1 93 ? -5.510 1.121 20.137 1.00 98.56 93 THR A O 1
ATOM 742 N N . VAL A 1 94 ? -5.545 0.767 17.929 1.00 98.44 94 VAL A N 1
ATOM 743 C CA . VAL A 1 94 ? -7.010 0.660 17.847 1.00 98.44 94 VAL A CA 1
ATOM 744 C C . VAL A 1 94 ? -7.491 -0.601 18.565 1.00 98.44 94 VAL A C 1
ATOM 746 O O . VAL A 1 94 ? -8.466 -0.542 19.313 1.00 98.44 94 VAL A O 1
ATOM 749 N N . GLY A 1 95 ? -6.788 -1.723 18.397 1.00 98.44 95 GLY A N 1
ATOM 750 C CA . GLY A 1 95 ? -7.096 -2.987 19.061 1.00 98.44 95 GLY A CA 1
ATOM 751 C C . GLY A 1 95 ? -7.078 -2.870 20.585 1.00 98.44 95 GLY A C 1
ATOM 752 O O . GLY A 1 95 ? -8.046 -3.266 21.236 1.00 98.44 95 GLY A O 1
ATOM 753 N N . SER A 1 96 ? -6.032 -2.267 21.157 1.00 98.50 96 SER A N 1
ATOM 754 C CA . SER A 1 96 ? -5.936 -2.057 22.608 1.00 98.50 96 SER A CA 1
ATOM 755 C C . SER A 1 96 ? -7.003 -1.090 23.131 1.00 98.50 96 SER A C 1
ATOM 757 O O . SER A 1 96 ? -7.652 -1.376 24.138 1.00 98.50 96 SER A O 1
ATOM 759 N N . SER A 1 97 ? -7.265 0.005 22.411 1.00 98.56 97 SER A N 1
ATOM 760 C CA . SER A 1 97 ? -8.332 0.954 22.762 1.00 98.56 97 SER A CA 1
ATOM 761 C C . SER A 1 97 ? -9.707 0.278 22.772 1.00 98.56 97 SER A C 1
ATOM 763 O O . SER A 1 97 ? -10.506 0.495 23.681 1.00 98.56 97 SER A O 1
ATOM 765 N N . ASN A 1 98 ? -9.977 -0.597 21.799 1.00 98.31 98 ASN A N 1
ATOM 766 C CA . ASN A 1 98 ? -11.229 -1.344 21.730 1.00 98.31 98 ASN A CA 1
ATOM 767 C C . ASN A 1 98 ? -11.366 -2.350 22.886 1.00 98.31 98 ASN A C 1
ATOM 769 O O . ASN A 1 98 ? -12.435 -2.470 23.480 1.00 98.31 98 ASN A O 1
ATOM 773 N N . GLN A 1 99 ? -10.280 -3.032 23.268 1.00 98.19 99 GLN A N 1
ATOM 774 C CA . GLN A 1 99 ? -10.271 -3.898 24.454 1.00 98.19 99 GLN A CA 1
ATOM 775 C C . GLN A 1 99 ? -10.560 -3.112 25.739 1.00 98.19 99 GLN A C 1
ATOM 777 O O . GLN A 1 99 ? -11.331 -3.575 26.582 1.00 98.19 99 GLN A O 1
ATOM 782 N N . GLN A 1 100 ? -9.993 -1.911 25.874 1.00 98.12 100 GLN A N 1
ATOM 783 C CA . GLN A 1 100 ? -10.272 -1.030 27.005 1.00 98.12 100 GLN A CA 1
ATOM 784 C C . GLN A 1 100 ? -11.747 -0.605 27.038 1.00 98.12 100 GLN A C 1
ATOM 786 O O . GLN A 1 100 ? -12.375 -0.694 28.094 1.00 98.12 100 GLN A O 1
ATOM 791 N N . LEU A 1 101 ? -12.321 -0.203 25.897 1.00 98.25 101 LEU A N 1
ATOM 792 C CA . LEU A 1 101 ? -13.743 0.144 25.794 1.00 98.25 101 LEU A CA 1
ATOM 793 C C . LEU A 1 101 ? -14.646 -1.029 26.188 1.00 98.25 101 LEU A C 1
ATOM 795 O O . LEU A 1 101 ? -15.578 -0.842 26.964 1.00 98.25 101 LEU A O 1
ATOM 799 N N . MET A 1 102 ? -14.334 -2.246 25.737 1.00 98.19 102 MET A N 1
ATOM 800 C CA . MET A 1 102 ? -15.060 -3.456 26.139 1.00 98.19 102 MET A CA 1
ATOM 801 C C . MET A 1 102 ? -14.982 -3.707 27.650 1.00 98.19 102 MET A C 1
ATOM 803 O O . MET A 1 102 ? -15.970 -4.107 28.267 1.00 98.19 102 MET A O 1
ATOM 807 N N . GLY A 1 103 ? -13.823 -3.459 28.265 1.00 98.31 103 GLY A N 1
ATOM 808 C CA . GLY A 1 103 ? -13.664 -3.519 29.719 1.00 98.31 103 GLY A CA 1
ATOM 809 C C . GLY A 1 103 ? -14.544 -2.496 30.439 1.00 98.31 103 GLY A C 1
ATOM 810 O O . GLY A 1 103 ? -15.240 -2.842 31.392 1.00 98.31 103 GLY A O 1
ATOM 811 N N . MET A 1 104 ? -14.573 -1.256 29.944 1.00 97.88 104 MET A N 1
ATOM 812 C CA . MET A 1 104 ? -15.434 -0.201 30.483 1.00 97.88 104 MET A CA 1
ATOM 813 C C . MET A 1 104 ? -16.925 -0.529 30.326 1.00 97.88 104 MET A C 1
ATOM 815 O O . MET A 1 104 ? -17.682 -0.339 31.275 1.00 97.88 104 MET A O 1
ATOM 819 N N . MET A 1 105 ? -17.348 -1.064 29.175 1.00 98.12 105 MET A N 1
ATOM 820 C CA . MET A 1 105 ? -18.738 -1.475 28.947 1.00 98.12 105 MET A CA 1
ATOM 821 C C . MET A 1 105 ? -19.190 -2.530 29.960 1.00 98.12 105 MET A C 1
ATOM 823 O O . MET A 1 105 ? -20.242 -2.360 30.566 1.00 98.12 105 MET A O 1
ATOM 827 N N . LYS A 1 106 ? -18.367 -3.550 30.240 1.00 98.12 106 LYS A N 1
ATOM 828 C CA . LYS A 1 106 ? -18.680 -4.560 31.268 1.00 98.12 106 LYS A CA 1
ATOM 829 C C . LYS A 1 106 ? -18.841 -3.964 32.667 1.00 98.12 106 LYS A C 1
ATOM 831 O O . LYS A 1 106 ? -19.688 -4.405 33.437 1.00 98.12 106 LYS A O 1
ATOM 836 N N . ILE A 1 107 ? -18.023 -2.970 33.018 1.00 97.88 107 ILE A N 1
ATOM 837 C CA . ILE A 1 107 ? -18.144 -2.278 34.310 1.00 97.88 107 ILE A CA 1
ATOM 838 C C . ILE A 1 107 ? -19.480 -1.531 34.382 1.00 97.88 107 ILE A C 1
ATOM 840 O O . ILE A 1 107 ? -20.174 -1.637 35.391 1.00 97.88 107 ILE A O 1
ATOM 844 N N . LEU A 1 108 ? -19.862 -0.827 33.313 1.00 97.81 108 LEU A N 1
ATOM 845 C CA . LEU A 1 108 ? -21.142 -0.120 33.240 1.00 97.81 108 LEU A CA 1
ATOM 846 C C . LEU A 1 108 ? -22.335 -1.081 33.306 1.00 97.81 108 LEU A C 1
ATOM 848 O O . LEU A 1 108 ? -23.283 -0.816 34.040 1.00 97.81 108 LEU A O 1
ATOM 852 N N . GLU A 1 109 ? -22.279 -2.211 32.600 1.00 97.56 109 GLU A N 1
ATOM 853 C CA . GLU A 1 109 ? -23.303 -3.264 32.662 1.00 97.56 109 GLU A CA 1
ATOM 854 C C . GLU A 1 109 ? -23.473 -3.808 34.089 1.00 97.56 109 GLU A C 1
ATOM 856 O O . GLU A 1 109 ? -24.598 -3.941 34.581 1.00 97.56 109 GLU A O 1
ATOM 861 N N . ASN A 1 110 ? -22.363 -4.054 34.791 1.00 97.25 110 ASN A N 1
ATOM 862 C CA . ASN A 1 110 ? -22.391 -4.497 36.184 1.00 97.25 110 ASN A CA 1
ATOM 863 C C . ASN A 1 110 ? -22.991 -3.433 37.113 1.00 97.25 110 ASN A C 1
ATOM 865 O O . ASN A 1 110 ? -23.827 -3.756 37.954 1.00 97.25 110 ASN A O 1
ATOM 869 N N . GLN A 1 111 ? -22.597 -2.165 36.958 1.00 96.69 111 GLN A N 1
ATOM 870 C CA . GLN A 1 111 ? -23.145 -1.060 37.750 1.00 96.69 111 GLN A CA 1
ATOM 871 C C . GLN A 1 111 ? -24.647 -0.863 37.506 1.00 96.69 111 GLN A C 1
ATOM 873 O O . GLN A 1 111 ? -25.395 -0.638 38.455 1.00 96.69 111 GLN A O 1
ATOM 878 N N . LEU A 1 112 ? -25.105 -0.984 36.256 1.00 96.56 112 LEU A N 1
ATOM 879 C CA . LEU A 1 112 ? -26.527 -0.926 35.907 1.00 96.56 112 LEU A CA 1
ATOM 880 C C . LEU A 1 112 ? -27.318 -2.075 36.539 1.00 96.56 112 LEU A C 1
ATOM 882 O O . LEU A 1 112 ? -28.413 -1.845 37.050 1.00 96.56 112 LEU A O 1
ATOM 886 N N . SER A 1 113 ? -26.756 -3.285 36.542 1.00 95.06 113 SER A N 1
ATOM 887 C CA . SER A 1 113 ? -27.385 -4.459 37.160 1.00 95.06 113 SER A CA 1
ATOM 888 C C . SER A 1 113 ? -27.542 -4.274 38.671 1.00 95.06 113 SER A C 1
ATOM 890 O O . SER A 1 113 ? -28.638 -4.434 39.199 1.00 95.06 113 SER A O 1
ATOM 892 N N . GLN A 1 114 ? -26.484 -3.821 39.353 1.00 94.62 114 GLN A N 1
ATOM 893 C CA . GLN A 1 114 ? -26.527 -3.514 40.788 1.00 94.62 114 GLN A CA 1
ATOM 894 C C . GLN A 1 114 ? -27.547 -2.417 41.112 1.00 94.62 114 GLN A C 1
ATOM 896 O O . GLN A 1 114 ? -28.306 -2.528 42.071 1.00 94.62 114 GLN A O 1
ATOM 901 N N . LEU A 1 115 ? -27.604 -1.354 40.303 1.00 94.38 115 LEU A N 1
ATOM 902 C CA . LEU A 1 115 ? -28.592 -0.296 40.495 1.00 94.38 115 LEU A CA 1
ATOM 903 C C . LEU A 1 115 ? -30.022 -0.832 40.354 1.00 94.38 115 LEU A C 1
ATOM 905 O O . LEU A 1 115 ? -30.881 -0.474 41.157 1.00 94.38 115 LEU A O 1
ATOM 909 N N . ALA A 1 116 ? -30.274 -1.691 39.363 1.00 91.81 116 ALA A N 1
ATOM 910 C CA . ALA A 1 116 ? -31.583 -2.299 39.147 1.00 91.81 116 ALA A CA 1
ATOM 911 C C . ALA A 1 116 ? -32.019 -3.191 40.323 1.00 91.81 116 ALA A C 1
ATOM 913 O O . ALA A 1 116 ? -33.192 -3.165 40.690 1.00 91.81 116 ALA A O 1
ATOM 914 N N . GLU A 1 117 ? -31.091 -3.921 40.947 1.00 90.25 117 GLU A N 1
ATOM 915 C CA . GLU A 1 117 ? -31.350 -4.728 42.151 1.00 90.25 117 GLU A CA 1
ATOM 916 C C . GLU A 1 117 ? -31.731 -3.876 43.373 1.00 90.25 117 GLU A C 1
ATOM 918 O O . GLU A 1 117 ? -32.518 -4.309 44.213 1.00 90.25 117 GLU A O 1
ATOM 923 N N . HIS A 1 118 ? -31.203 -2.653 43.470 1.00 85.31 118 HIS A N 1
ATOM 924 C CA . HIS A 1 118 ? -31.497 -1.722 44.562 1.00 85.31 118 HIS A CA 1
ATOM 925 C C . HIS A 1 118 ? -32.749 -0.860 44.338 1.00 85.31 118 HIS A C 1
ATOM 927 O O . HIS A 1 118 ? -33.137 -0.107 45.237 1.00 85.31 118 HIS A O 1
ATOM 933 N N . LEU A 1 119 ? -33.401 -0.944 43.171 1.00 83.38 119 LEU A N 1
ATOM 934 C CA . LEU A 1 119 ? -34.672 -0.258 42.952 1.00 83.38 119 LEU A CA 1
ATOM 935 C C . LEU A 1 119 ? -35.786 -0.960 43.748 1.00 83.38 119 LEU A C 1
ATOM 937 O O . LEU A 1 119 ? -35.959 -2.173 43.622 1.00 83.38 119 LEU A O 1
ATOM 941 N N . PRO A 1 120 ? -36.585 -0.224 44.544 1.00 70.44 120 PRO A N 1
ATOM 942 C CA . PRO A 1 120 ? -37.685 -0.817 45.289 1.00 70.44 120 PRO A CA 1
ATOM 943 C C . PRO A 1 120 ? -38.683 -1.457 44.320 1.00 70.44 120 PRO A C 1
ATOM 945 O O . PRO A 1 120 ? -39.188 -0.816 43.393 1.00 70.44 120 PRO A O 1
ATOM 948 N N . ASN A 1 121 ? -38.963 -2.740 44.537 1.00 62.97 121 ASN A N 1
ATOM 949 C CA . ASN A 1 121 ? -39.891 -3.504 43.722 1.00 62.97 121 ASN A CA 1
ATOM 950 C C . ASN A 1 121 ? -41.282 -2.854 43.831 1.00 62.97 121 ASN A C 1
ATOM 952 O O . ASN A 1 121 ? -41.875 -2.815 44.910 1.00 62.97 121 ASN A O 1
ATOM 956 N N . LYS A 1 122 ? -41.828 -2.338 42.719 1.00 54.81 122 LYS A N 1
ATOM 957 C CA . LYS A 1 122 ? -43.131 -1.634 42.677 1.00 54.81 122 LYS A CA 1
ATOM 958 C C . LYS A 1 122 ? -44.314 -2.508 43.147 1.00 54.81 122 LYS A C 1
ATOM 960 O O . LYS A 1 122 ? -45.425 -2.009 43.297 1.00 54.81 122 LYS A O 1
ATOM 965 N N . ASN A 1 123 ? -44.070 -3.790 43.428 1.00 55.25 123 ASN A N 1
ATOM 966 C CA . ASN A 1 123 ? -45.054 -4.754 43.910 1.00 55.25 123 ASN A CA 1
ATOM 967 C C . ASN A 1 123 ? -44.984 -5.059 45.420 1.00 55.25 123 ASN A C 1
ATOM 969 O O . ASN A 1 123 ? -45.805 -5.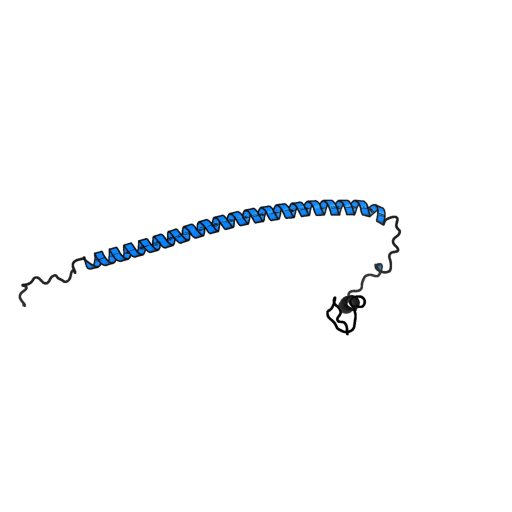835 45.900 1.00 55.25 123 ASN A O 1
ATOM 973 N N . GLU A 1 124 ? -44.106 -4.418 46.200 1.00 52.59 124 GLU A N 1
ATOM 974 C CA . GLU A 1 124 ? -44.143 -4.508 47.677 1.00 52.59 124 GLU A CA 1
ATOM 975 C C . GLU A 1 124 ? -45.084 -3.474 48.323 1.00 52.59 124 GLU A C 1
ATOM 977 O O . GLU A 1 124 ? -45.043 -3.204 49.521 1.00 52.59 124 GLU A O 1
ATOM 982 N N . GLY A 1 125 ? -46.023 -2.937 47.543 1.00 50.94 125 GLY A N 1
ATOM 983 C CA . GLY A 1 125 ? -47.179 -2.196 48.038 1.00 50.94 125 GLY A CA 1
ATOM 984 C C . GLY A 1 125 ? -48.251 -3.114 48.629 1.00 50.94 125 GLY A C 1
ATOM 985 O O . GLY A 1 125 ? -49.401 -3.059 48.203 1.00 50.94 125 GLY A O 1
ATOM 986 N N . LYS A 1 126 ? -47.909 -3.961 49.604 1.00 56.22 126 LYS A N 1
ATOM 987 C CA . LYS A 1 126 ? -48.903 -4.515 50.531 1.00 56.22 126 LYS A CA 1
ATOM 988 C C . LYS A 1 126 ? -48.631 -3.908 51.896 1.00 56.22 126 LYS A C 1
ATOM 990 O O . LYS A 1 126 ? -47.794 -4.387 52.652 1.00 56.22 126 LYS A O 1
ATOM 995 N N . LEU A 1 127 ? -49.339 -2.815 52.181 1.00 59.47 127 LEU A N 1
ATOM 996 C CA . LEU A 1 127 ? -49.391 -2.243 53.522 1.00 59.47 127 LEU A CA 1
ATOM 997 C C . LEU A 1 127 ? -49.780 -3.360 54.510 1.00 59.47 127 LEU A C 1
ATOM 999 O O . LEU A 1 127 ? -50.772 -4.061 54.262 1.00 59.47 127 LEU A O 1
ATOM 1003 N N . PRO A 1 128 ? -49.036 -3.549 55.614 1.00 49.66 128 PRO A N 1
ATOM 1004 C CA . PRO A 1 128 ? -49.407 -4.501 56.648 1.00 49.66 128 PRO A CA 1
ATOM 1005 C C . PRO A 1 128 ? -50.651 -3.956 57.360 1.00 49.66 128 PRO A C 1
ATOM 1007 O O . PRO A 1 128 ? -50.546 -3.176 58.299 1.00 49.66 128 PRO A O 1
ATOM 1010 N N . GLY A 1 129 ? -51.843 -4.300 56.863 1.00 59.50 129 GLY A N 1
ATOM 1011 C CA . GLY A 1 129 ? -53.099 -3.875 57.490 1.00 59.50 129 GLY A CA 1
ATOM 1012 C C . GLY A 1 129 ? -54.339 -3.734 56.606 1.00 59.50 129 GLY A C 1
ATOM 1013 O O . GLY A 1 129 ? -55.336 -3.220 57.101 1.00 59.50 129 GLY A O 1
ATOM 1014 N N . GLN A 1 130 ? -54.345 -4.147 55.334 1.00 57.00 130 GLN A N 1
ATOM 1015 C CA . GLN A 1 130 ? -55.567 -4.013 54.528 1.00 57.00 130 GLN A CA 1
ATOM 1016 C C . GLN A 1 130 ? -56.607 -5.104 54.882 1.00 57.00 130 GLN A C 1
ATOM 1018 O O . GLN A 1 130 ? -56.285 -6.293 54.765 1.00 57.00 130 GLN A O 1
ATOM 1023 N N . PRO A 1 131 ? -57.843 -4.747 55.299 1.00 54.12 131 PRO A N 1
ATOM 1024 C CA . PRO A 1 131 ? -58.888 -5.718 55.613 1.00 54.12 131 PRO A CA 1
ATOM 1025 C C . PRO A 1 131 ? -59.367 -6.428 54.346 1.00 54.12 131 PRO A C 1
ATOM 1027 O O . PRO A 1 131 ? -59.510 -5.805 53.293 1.00 54.12 131 PRO A O 1
ATOM 1030 N N . ARG A 1 132 ? -59.634 -7.733 54.457 1.00 48.88 132 ARG A N 1
ATOM 1031 C CA . ARG A 1 132 ? -60.315 -8.492 53.403 1.00 48.88 132 ARG A CA 1
ATOM 1032 C C . ARG A 1 132 ? -61.782 -8.064 53.377 1.00 48.88 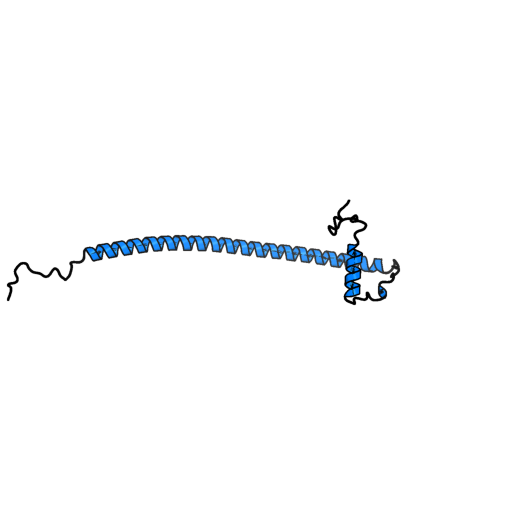132 ARG A C 1
ATOM 1034 O O . ARG A 1 132 ? -62.458 -8.205 54.394 1.00 48.88 132 ARG A O 1
ATOM 1041 N N . VAL A 1 133 ? -62.221 -7.537 52.237 1.00 50.34 133 VAL A N 1
ATOM 1042 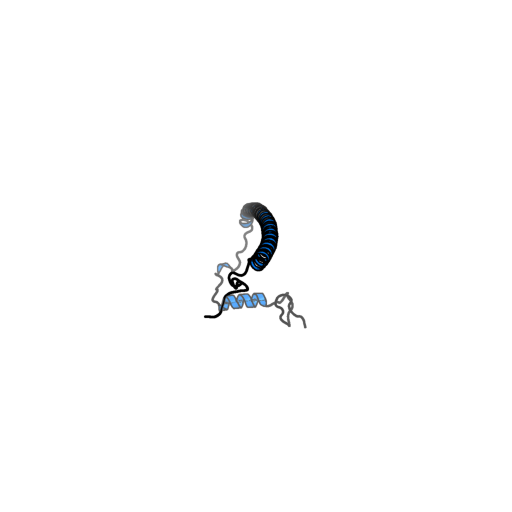C CA . VAL A 1 133 ? -63.640 -7.462 51.860 1.00 50.34 133 VAL A CA 1
ATOM 1043 C C . VAL A 1 133 ? -63.984 -8.742 51.115 1.00 50.34 133 VAL A C 1
ATOM 1045 O O . VAL A 1 133 ? -63.125 -9.177 50.311 1.00 50.34 133 VAL A O 1
#

Secondary structure (DSSP, 8-state):
--B-TTT--BTS-GGG-THHHHHHHHHHHTT----GGGS-----HHHHHHHHHHHHHHHHHHHHHHHHHHHHHHHHHHHHHHHHHHHHHHHHHHHHHHHHHHHHHHHHHHHHHHHHHTSPPTT----TTPPP-

Radius of gyration: 42.59 Å; chains: 1; bounding box: 98×50×104 Å

InterPro domains:
  IPR001878 Zinc finger, CCHC-type [PS50158] (4-19)

Organism: NCBI:txid547442

pLDDT: mean 79.76, std 18.29, range [45.66, 98.81]

Foldseek 3Di:
DDAEPVPRHPDDYVVPPCVVVVVVVVCVVVVNDDPPVPPDPPDPVVPVVVVPVVVVVVVVVVVVVVVVVVVVVVVVVVVVVVVVVVVVVVVVVVVVVVVVVVVVVVVVVVVVVVVVVPPPDPPPPPDVDDDDD

Sequence (133 aa):
MMTCEECGEYGHSSERCPEEAKALDYARKEGWIPPSNYRQQQFTAGSAIQNVIPLRIQLKDFMEEQAKINKDTHSKFKAVDKVLESIDGKITTVGSSNQQLMGMMKILENQLSQLAEHLPNKNEGKLPGQPRV